Protein AF-A0A1M3C2T5-F1 (afdb_monomer_lite)

Sequence (77 aa):
MGTENLILLLIEAGFYFVFMVGLLHLRHQVGIGVFIAALGVMHFLETYLAAVFYIELPFGVISPGSSVLFSGKLMMR

pLDDT: mean 74.99, std 12.65, range [43.19, 96.06]

Foldseek 3Di:
DPVVVVVVVVVVVVVVVCVVVVCCVCCVVVVCVVVVVVVVVLVCQLVVQQVPDWDQDPVGIDRCSCVVSVVVVVVPD

Radius of gyration: 17.86 Å; chains: 1; bounding box: 48×24×38 Å

Structure (mmCIF, N/CA/C/O backbone):
data_AF-A0A1M3C2T5-F1
#
_entry.id   AF-A0A1M3C2T5-F1
#
loop_
_atom_site.group_PDB
_atom_site.id
_atom_site.type_symbol
_atom_site.label_atom_id
_atom_site.label_alt_id
_atom_site.label_comp_id
_atom_site.label_asym_id
_atom_site.label_entity_id
_atom_site.label_seq_id
_atom_site.pdbx_PDB_ins_code
_atom_site.Cartn_x
_atom_site.Cartn_y
_atom_site.Cartn_z
_atom_site.occupancy
_atom_site.B_iso_or_equiv
_atom_site.auth_seq_id
_atom_site.auth_comp_id
_atom_site.auth_asym_id
_atom_site.auth_atom_id
_atom_site.pdbx_PDB_model_num
ATOM 1 N N . MET A 1 1 ? -20.025 -16.472 -19.762 1.00 57.69 1 MET A N 1
ATOM 2 C CA . MET A 1 1 ? -18.545 -16.388 -19.734 1.00 57.69 1 MET A CA 1
ATOM 3 C C . MET A 1 1 ? -17.968 -14.975 -19.583 1.00 57.69 1 MET A C 1
ATOM 5 O O . MET A 1 1 ? -16.875 -14.884 -19.046 1.00 57.69 1 MET A O 1
ATOM 9 N N . GLY A 1 2 ? -18.627 -13.879 -20.001 1.00 70.81 2 GLY A N 1
ATOM 10 C CA . GLY A 1 2 ? -18.116 -12.509 -19.757 1.00 70.81 2 GLY A CA 1
ATOM 11 C C . GLY A 1 2 ? -18.697 -11.813 -18.517 1.00 70.81 2 GLY A C 1
ATOM 12 O O . GLY A 1 2 ? -17.982 -11.148 -17.776 1.00 70.81 2 GLY A O 1
ATOM 13 N N . TH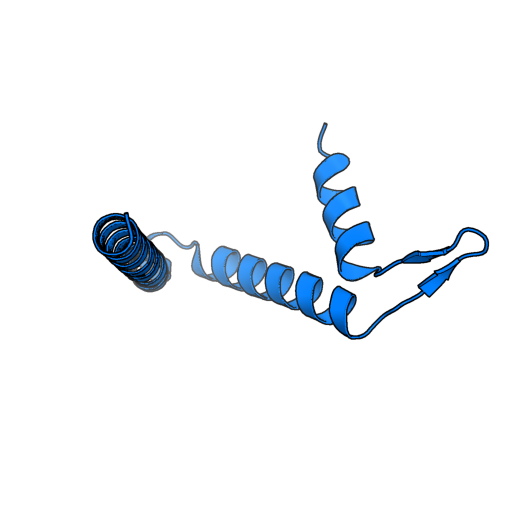R A 1 3 ? -19.993 -11.995 -18.260 1.00 79.12 3 THR A N 1
ATOM 14 C CA . THR A 1 3 ? -20.728 -11.318 -17.178 1.00 79.12 3 THR A CA 1
ATOM 15 C C . THR A 1 3 ? -20.443 -11.895 -15.792 1.00 79.12 3 THR A C 1
ATOM 17 O O . THR A 1 3 ? -20.329 -11.134 -14.840 1.00 79.12 3 THR A O 1
ATOM 20 N N . GLU A 1 4 ? -20.266 -13.211 -15.666 1.00 85.25 4 GLU A N 1
ATOM 21 C CA . GLU A 1 4 ? -19.958 -13.864 -14.381 1.00 85.25 4 GLU A CA 1
ATOM 22 C C . GLU A 1 4 ? -18.601 -13.411 -13.821 1.00 85.25 4 GLU A C 1
ATOM 24 O O . GLU A 1 4 ? -18.509 -13.041 -12.654 1.00 85.25 4 GLU A O 1
ATOM 29 N N . ASN A 1 5 ? -17.570 -13.340 -14.670 1.00 90.50 5 ASN A N 1
ATOM 30 C CA . ASN A 1 5 ? -16.251 -12.832 -14.282 1.00 90.50 5 ASN A CA 1
ATOM 31 C C . ASN A 1 5 ? -16.295 -11.346 -13.915 1.00 90.50 5 ASN A C 1
ATOM 33 O O . ASN A 1 5 ? -15.623 -10.926 -12.979 1.00 90.50 5 ASN A O 1
ATOM 37 N N . LEU A 1 6 ? -17.107 -10.554 -14.622 1.00 90.12 6 LEU A N 1
ATOM 38 C CA . LEU A 1 6 ? -17.294 -9.139 -14.306 1.00 90.12 6 LEU A CA 1
ATOM 39 C C . LEU A 1 6 ? -17.920 -8.958 -12.915 1.00 90.12 6 LEU A C 1
ATOM 41 O O . LEU A 1 6 ? -17.473 -8.117 -12.141 1.00 90.12 6 LEU A O 1
ATOM 45 N N . ILE A 1 7 ? -18.931 -9.766 -12.584 1.00 93.06 7 ILE A N 1
ATOM 46 C CA . ILE A 1 7 ? -19.588 -9.739 -11.272 1.00 93.06 7 ILE A CA 1
ATOM 47 C C . ILE A 1 7 ? -18.609 -10.164 -10.174 1.00 93.06 7 ILE A C 1
ATOM 49 O O . ILE A 1 7 ? -18.523 -9.487 -9.152 1.00 93.06 7 ILE A O 1
ATOM 53 N N . LEU A 1 8 ? -17.838 -11.234 -10.392 1.00 92.94 8 LEU A N 1
ATOM 54 C CA . LEU A 1 8 ? -16.811 -11.678 -9.445 1.00 92.94 8 LEU A CA 1
ATOM 55 C C . LEU A 1 8 ? -15.758 -10.591 -9.202 1.00 92.94 8 LEU A C 1
ATOM 57 O O . LEU A 1 8 ? -15.448 -10.299 -8.051 1.00 92.94 8 LEU A O 1
ATOM 61 N N . LEU A 1 9 ? -15.285 -9.935 -10.263 1.00 92.62 9 LEU A N 1
ATOM 62 C CA . LEU A 1 9 ? -14.302 -8.858 -10.170 1.00 92.62 9 LEU A CA 1
ATOM 63 C C . LEU A 1 9 ? -14.846 -7.641 -9.408 1.00 92.62 9 LEU A C 1
ATOM 65 O O . LEU A 1 9 ? -14.134 -7.051 -8.600 1.00 92.62 9 LEU A O 1
ATOM 69 N N . LEU A 1 10 ? -16.115 -7.279 -9.617 1.00 94.62 10 LEU A N 1
ATOM 70 C CA . LEU A 1 10 ? -16.760 -6.192 -8.873 1.00 94.62 10 LEU A CA 1
ATOM 71 C C . LEU A 1 10 ? -16.940 -6.532 -7.389 1.00 94.62 10 LEU A C 1
ATOM 73 O O . LEU A 1 10 ? -16.731 -5.667 -6.537 1.00 94.62 10 LEU A O 1
ATOM 77 N N . ILE A 1 11 ? -17.300 -7.778 -7.074 1.00 96.06 11 ILE A N 1
ATOM 78 C CA . ILE A 1 11 ? -17.415 -8.251 -5.690 1.00 96.06 11 ILE A CA 1
ATOM 79 C C . ILE A 1 11 ? -16.046 -8.233 -5.011 1.00 96.06 11 ILE A C 1
ATOM 81 O O . ILE A 1 11 ? -15.931 -7.725 -3.899 1.00 96.06 11 ILE A O 1
ATOM 85 N N . GLU A 1 12 ? -15.009 -8.740 -5.675 1.00 93.56 12 GLU A N 1
ATOM 86 C CA . GLU A 1 12 ? -13.647 -8.763 -5.147 1.00 93.56 12 GLU A CA 1
ATOM 87 C C . GLU A 1 12 ? -13.116 -7.345 -4.912 1.00 93.56 12 GLU A C 1
ATOM 89 O O . GLU A 1 12 ? -12.639 -7.038 -3.819 1.00 93.56 12 GLU A O 1
ATOM 94 N N . ALA A 1 13 ? -13.288 -6.449 -5.888 1.00 92.56 13 ALA A N 1
ATOM 95 C CA . ALA A 1 13 ? -12.898 -5.049 -5.763 1.00 92.56 13 ALA A CA 1
ATOM 96 C C . ALA A 1 13 ? -13.637 -4.350 -4.611 1.00 92.56 13 ALA A C 1
ATOM 98 O O . ALA A 1 13 ? -13.015 -3.659 -3.801 1.00 92.56 13 ALA A O 1
ATOM 99 N N . GLY A 1 14 ? -14.955 -4.554 -4.505 1.00 96.06 14 GLY A N 1
ATOM 100 C CA . GLY A 1 14 ? -15.768 -3.991 -3.429 1.00 96.06 14 GLY A CA 1
ATOM 101 C C . GLY A 1 14 ? -15.360 -4.521 -2.055 1.00 96.06 14 GLY A C 1
ATOM 102 O O . GLY A 1 14 ? -15.163 -3.740 -1.124 1.00 96.06 14 GLY A O 1
ATOM 103 N N . PHE A 1 15 ? -15.177 -5.835 -1.933 1.00 95.00 15 PHE A N 1
ATOM 104 C CA . PHE A 1 15 ? -14.750 -6.478 -0.694 1.00 95.00 15 PHE A CA 1
ATOM 105 C C . PHE A 1 15 ? -13.372 -5.981 -0.254 1.00 95.00 15 PHE A C 1
ATOM 107 O O . PHE A 1 15 ? -13.206 -5.558 0.891 1.00 95.00 15 PHE A O 1
ATOM 114 N N . TYR A 1 16 ? -12.402 -5.966 -1.170 1.00 90.69 16 TYR A N 1
ATOM 115 C CA . TYR A 1 16 ? -11.048 -5.494 -0.897 1.00 90.69 16 TYR A CA 1
ATOM 116 C C . TYR A 1 16 ? -11.044 -4.033 -0.438 1.00 90.69 16 TYR A C 1
ATOM 118 O O . TYR A 1 16 ? -10.406 -3.691 0.560 1.00 90.69 16 TYR A O 1
ATOM 126 N N . PHE A 1 17 ? -11.803 -3.176 -1.126 1.00 90.69 17 PHE A N 1
ATOM 127 C CA . PHE A 1 17 ? -11.912 -1.762 -0.787 1.00 90.69 17 PHE A CA 1
ATOM 128 C C . PHE A 1 17 ? -12.503 -1.552 0.610 1.00 90.69 17 PHE A C 1
ATOM 130 O O . PHE A 1 17 ? -11.909 -0.855 1.433 1.00 90.69 17 PHE A O 1
ATOM 137 N N . VAL A 1 18 ?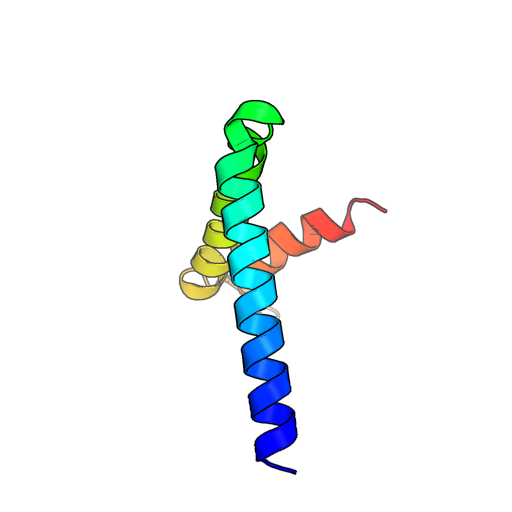 -13.639 -2.188 0.908 1.00 91.81 18 VAL A N 1
ATOM 138 C CA . VAL A 1 18 ? -14.294 -2.078 2.221 1.00 91.81 18 VAL A CA 1
ATOM 139 C C . VAL A 1 18 ? -13.386 -2.607 3.327 1.00 91.81 18 VAL A C 1
ATOM 141 O O . VAL A 1 18 ? -13.280 -1.981 4.380 1.00 91.81 18 VAL A O 1
ATOM 144 N N . PHE A 1 19 ? -12.684 -3.714 3.086 1.00 89.44 19 PHE A N 1
ATOM 145 C CA . PHE A 1 19 ? -11.751 -4.289 4.048 1.00 89.44 19 PHE A CA 1
ATOM 146 C C . PHE A 1 19 ? -10.571 -3.349 4.341 1.00 89.44 19 PHE A C 1
ATOM 148 O O . PHE A 1 19 ? -10.278 -3.067 5.504 1.00 89.44 19 PHE A O 1
ATOM 155 N N . MET A 1 20 ? -9.938 -2.792 3.303 1.00 84.50 20 MET A N 1
ATOM 156 C CA . MET A 1 20 ? -8.846 -1.819 3.441 1.00 84.50 20 MET A CA 1
ATOM 157 C C . MET A 1 20 ? -9.292 -0.543 4.165 1.00 84.50 20 MET A C 1
ATOM 159 O O . MET A 1 20 ? -8.609 -0.076 5.079 1.00 84.50 20 MET A O 1
ATOM 163 N N . VAL A 1 21 ? -10.458 0.007 3.808 1.00 85.75 21 VAL A N 1
ATOM 164 C CA . VAL A 1 21 ? -11.028 1.195 4.466 1.00 85.75 21 VAL A CA 1
ATOM 165 C C . VAL A 1 21 ? -11.395 0.901 5.921 1.00 85.75 21 VAL A C 1
ATOM 167 O O . VAL A 1 21 ? -11.133 1.727 6.797 1.00 85.75 21 VAL A O 1
ATOM 170 N N . GLY A 1 22 ? -11.949 -0.282 6.194 1.00 84.56 22 GLY A N 1
ATOM 171 C CA . GLY A 1 22 ? -12.267 -0.750 7.539 1.00 84.56 22 GLY A CA 1
ATOM 172 C C . GLY A 1 22 ? -11.024 -0.818 8.420 1.00 84.56 22 GLY A C 1
ATOM 173 O O . GLY A 1 22 ? -11.007 -0.221 9.494 1.00 84.56 22 GLY A O 1
ATOM 174 N N . LEU A 1 23 ? -9.948 -1.448 7.939 1.00 80.69 23 LEU A N 1
ATOM 175 C CA . LEU A 1 23 ? -8.663 -1.495 8.643 1.00 80.69 23 LEU A CA 1
ATOM 176 C C . LEU A 1 23 ? -8.065 -0.100 8.867 1.00 80.69 23 LEU A C 1
ATOM 178 O O . LEU A 1 23 ? -7.514 0.171 9.935 1.00 80.69 23 LEU A O 1
ATOM 182 N N . LEU A 1 24 ? -8.208 0.808 7.898 1.00 80.44 24 LEU A N 1
ATOM 183 C CA . LEU A 1 24 ? -7.736 2.185 8.026 1.00 80.44 24 LEU A CA 1
ATOM 184 C C . LEU A 1 24 ? -8.515 2.971 9.090 1.00 80.44 24 LEU A C 1
ATOM 186 O O . LEU A 1 24 ? -7.907 3.732 9.839 1.00 80.44 24 LEU A O 1
ATOM 190 N N . HIS A 1 25 ? -9.832 2.786 9.197 1.00 79.75 25 HIS A N 1
ATOM 191 C CA . HIS A 1 25 ? -10.635 3.403 10.259 1.00 79.75 25 HIS A CA 1
ATOM 192 C C . HIS A 1 25 ? -10.337 2.785 11.628 1.00 79.75 25 HIS A C 1
ATOM 194 O O . HIS A 1 25 ? -10.167 3.500 12.618 1.00 79.75 25 HIS A O 1
ATOM 200 N N . LEU A 1 26 ? -10.197 1.459 11.684 1.00 77.88 26 LEU A N 1
ATOM 201 C CA . LEU A 1 26 ? -9.880 0.738 12.915 1.00 77.88 26 LEU A CA 1
ATOM 202 C C . LEU A 1 26 ? -8.430 0.942 13.376 1.00 77.88 26 LEU A C 1
ATOM 204 O O . LEU A 1 26 ? -8.100 0.581 14.505 1.00 77.88 26 LEU A O 1
ATOM 208 N N . ARG A 1 27 ? -7.573 1.578 12.560 1.00 77.62 27 ARG A N 1
ATOM 209 C CA . ARG A 1 27 ? -6.152 1.821 12.868 1.00 77.62 27 ARG A CA 1
ATOM 210 C C . ARG A 1 27 ? -5.926 2.502 14.217 1.00 77.62 27 ARG A C 1
ATOM 212 O O . ARG A 1 27 ? -4.900 2.261 14.846 1.00 77.62 27 ARG A O 1
ATOM 219 N N . HIS A 1 28 ? -6.859 3.363 14.634 1.00 66.44 28 HIS A N 1
ATOM 220 C CA . HIS A 1 28 ? -6.755 4.107 15.889 1.00 66.44 28 HIS A CA 1
ATOM 221 C C . HIS A 1 28 ? -7.175 3.259 17.096 1.00 66.44 28 HIS A C 1
ATOM 223 O O . HIS A 1 28 ? -6.622 3.429 18.173 1.00 66.44 28 HIS A O 1
ATOM 229 N N . GLN A 1 29 ? -8.105 2.316 16.912 1.00 70.62 29 GLN A N 1
ATOM 230 C CA . GLN A 1 29 ? -8.549 1.422 17.986 1.00 70.62 29 GLN A CA 1
ATOM 231 C C . GLN A 1 29 ? -7.608 0.230 18.187 1.00 70.62 29 GLN A C 1
ATOM 233 O O . GLN A 1 29 ? -7.363 -0.179 19.314 1.00 70.62 29 GLN A O 1
ATOM 238 N N . VAL A 1 30 ? -7.053 -0.314 17.102 1.00 70.50 30 VAL A N 1
ATOM 239 C CA . VAL A 1 30 ? -6.184 -1.505 17.143 1.00 70.50 30 VAL A CA 1
ATOM 240 C C . VAL A 1 30 ? -4.705 -1.124 17.347 1.00 70.50 30 VAL A C 1
ATOM 242 O O . VAL A 1 30 ? -3.863 -1.983 17.576 1.00 70.50 30 VAL A O 1
ATOM 245 N N . GLY A 1 31 ? -4.350 0.165 17.256 1.00 73.25 31 GLY A N 1
ATOM 246 C CA . GLY A 1 31 ? -2.966 0.642 17.414 1.00 73.25 31 GLY A CA 1
ATOM 247 C C . GLY A 1 31 ? -2.028 0.290 16.247 1.00 73.25 31 GLY A C 1
ATOM 248 O O . GLY A 1 31 ? -0.850 0.630 16.267 1.00 73.25 31 GLY A O 1
ATOM 249 N N . ILE A 1 32 ? -2.544 -0.338 15.186 1.00 76.25 32 ILE A N 1
ATOM 250 C CA . ILE A 1 32 ? -1.787 -0.774 13.997 1.00 76.25 32 ILE A CA 1
ATOM 251 C C . ILE A 1 32 ? -1.531 0.348 12.985 1.00 76.25 32 ILE A C 1
ATOM 253 O O . ILE A 1 32 ? -1.014 0.085 11.904 1.00 76.25 32 ILE A O 1
ATOM 257 N N . GLY A 1 33 ? -1.877 1.601 13.293 1.00 75.06 33 GLY A N 1
ATOM 258 C CA . GLY A 1 33 ? -1.677 2.726 12.373 1.00 75.06 33 GLY A CA 1
ATOM 259 C C . GLY A 1 33 ? -0.230 2.874 11.898 1.00 75.06 33 GLY A C 1
ATOM 260 O O . GLY A 1 33 ? -0.000 3.081 10.708 1.00 75.06 33 GLY A O 1
ATOM 261 N N . VAL A 1 34 ? 0.740 2.683 12.799 1.00 76.75 34 VAL A N 1
ATOM 262 C CA . VAL A 1 34 ? 2.174 2.694 12.459 1.00 76.75 34 VAL A CA 1
ATOM 263 C C . VAL A 1 34 ? 2.544 1.501 11.577 1.00 76.75 34 VAL A C 1
ATOM 265 O O . VAL A 1 34 ? 3.294 1.657 10.619 1.00 76.75 34 VAL A O 1
ATOM 268 N N . PHE A 1 35 ? 1.980 0.324 11.849 1.00 79.88 35 PHE A N 1
ATOM 269 C CA . PHE A 1 35 ? 2.225 -0.880 11.059 1.00 79.88 35 PHE A CA 1
ATOM 270 C C . PHE A 1 35 ? 1.670 -0.754 9.634 1.00 79.88 35 PHE A C 1
ATOM 272 O O . PHE A 1 35 ? 2.378 -1.042 8.675 1.00 79.88 35 PHE A O 1
ATOM 279 N N . ILE A 1 36 ? 0.445 -0.243 9.476 1.00 80.25 36 ILE A N 1
ATOM 280 C CA . ILE A 1 36 ? -0.158 0.032 8.163 1.00 80.25 36 ILE A CA 1
ATOM 281 C C . ILE A 1 36 ? 0.668 1.076 7.398 1.00 80.25 36 ILE A C 1
ATOM 283 O O . ILE A 1 36 ? 0.909 0.905 6.205 1.00 80.25 36 ILE A O 1
ATOM 287 N N . ALA A 1 37 ? 1.150 2.128 8.069 1.00 80.12 37 ALA A N 1
ATOM 288 C CA . ALA A 1 37 ? 2.027 3.119 7.447 1.00 80.12 37 ALA A CA 1
ATOM 289 C C . ALA A 1 37 ? 3.362 2.500 6.991 1.00 80.12 37 ALA A C 1
ATOM 291 O O . ALA A 1 37 ? 3.785 2.732 5.861 1.00 80.12 37 ALA A O 1
ATOM 292 N N . ALA A 1 38 ? 3.990 1.667 7.825 1.00 81.50 38 ALA A N 1
ATOM 293 C CA . ALA A 1 38 ? 5.224 0.964 7.482 1.00 81.50 38 ALA A CA 1
ATOM 294 C C . ALA A 1 38 ? 5.031 -0.014 6.310 1.00 81.50 38 ALA A C 1
ATOM 296 O O . ALA A 1 38 ? 5.855 -0.044 5.399 1.00 81.50 38 ALA A O 1
ATOM 297 N N . LEU A 1 39 ? 3.921 -0.761 6.285 1.00 82.81 39 LEU A N 1
ATOM 298 C CA . LEU A 1 39 ? 3.562 -1.626 5.158 1.00 82.81 39 LEU A CA 1
ATOM 299 C C . LEU A 1 39 ? 3.342 -0.828 3.868 1.00 82.81 39 LEU A C 1
ATOM 301 O O . LEU A 1 39 ? 3.831 -1.232 2.816 1.00 82.81 39 LEU A O 1
ATOM 305 N 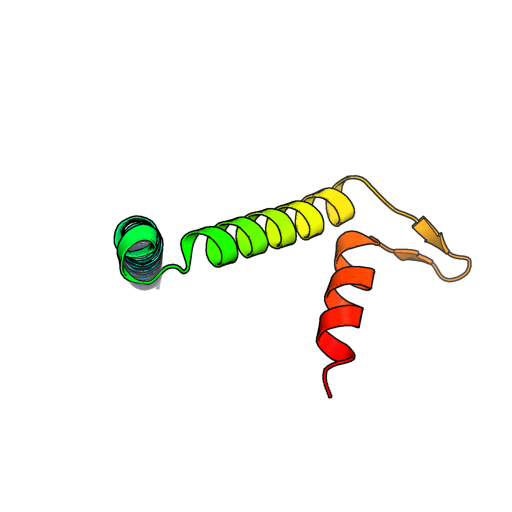N . GLY A 1 40 ? 2.654 0.315 3.945 1.00 81.69 40 GLY A N 1
ATOM 306 C CA . GLY A 1 40 ? 2.449 1.201 2.799 1.00 81.69 40 GLY A CA 1
ATOM 307 C C . GLY A 1 40 ? 3.767 1.731 2.230 1.00 81.69 40 GLY A C 1
ATOM 308 O O . GLY A 1 40 ? 3.975 1.690 1.019 1.00 81.69 40 GLY A O 1
ATOM 309 N N . VAL A 1 41 ? 4.687 2.159 3.101 1.00 82.06 41 VAL A N 1
ATOM 310 C CA . VAL A 1 41 ? 6.028 2.608 2.696 1.00 82.06 41 VAL A CA 1
ATOM 311 C C . VAL A 1 41 ? 6.829 1.463 2.079 1.00 82.06 41 VAL A C 1
ATOM 313 O O . VAL A 1 41 ? 7.421 1.659 1.026 1.00 82.06 41 VAL A O 1
ATOM 316 N N . MET A 1 42 ? 6.817 0.267 2.673 1.00 83.06 42 MET A N 1
ATOM 317 C CA . MET A 1 42 ? 7.514 -0.907 2.128 1.00 83.06 42 MET A CA 1
ATOM 318 C C . MET A 1 42 ? 6.997 -1.290 0.738 1.00 83.06 42 MET A C 1
ATOM 320 O O . MET A 1 42 ? 7.794 -1.531 -0.166 1.00 83.06 42 MET A O 1
ATOM 324 N N . HIS A 1 43 ? 5.677 -1.294 0.547 1.00 81.75 43 HIS A N 1
ATOM 325 C CA . HIS A 1 43 ? 5.060 -1.596 -0.744 1.00 81.75 43 HIS A CA 1
ATOM 326 C C . HIS A 1 43 ? 5.395 -0.541 -1.810 1.00 81.75 43 HIS A C 1
ATOM 328 O O . HIS A 1 43 ? 5.724 -0.868 -2.954 1.00 81.75 43 HIS A O 1
ATOM 334 N N . PHE A 1 44 ? 5.361 0.738 -1.432 1.00 81.62 44 PHE A N 1
ATOM 335 C CA . PHE A 1 44 ? 5.770 1.821 -2.319 1.00 81.62 44 PHE A CA 1
ATOM 336 C C . PHE A 1 44 ? 7.256 1.723 -2.684 1.00 81.62 44 PHE A C 1
ATOM 338 O O . PHE A 1 44 ? 7.618 1.890 -3.841 1.00 81.62 44 PHE A O 1
ATOM 345 N N . LEU A 1 45 ? 8.119 1.407 -1.720 1.00 79.62 45 LEU A N 1
ATOM 346 C CA . LEU A 1 45 ? 9.558 1.289 -1.940 1.00 79.62 45 LEU A CA 1
ATOM 347 C C . LEU A 1 45 ? 9.882 0.117 -2.877 1.00 79.62 45 LEU A C 1
ATOM 349 O O . LEU A 1 45 ? 10.708 0.274 -3.770 1.00 79.62 45 LEU A O 1
ATOM 353 N N . GLU A 1 46 ? 9.187 -1.014 -2.740 1.00 79.44 46 GLU A N 1
ATOM 354 C CA . GLU A 1 46 ? 9.308 -2.165 -3.645 1.00 79.44 46 GLU A CA 1
ATOM 355 C C . GLU A 1 46 ? 9.016 -1.782 -5.098 1.00 79.44 46 GLU A C 1
ATOM 357 O O . GLU A 1 46 ? 9.845 -2.004 -5.983 1.00 79.44 46 GLU A O 1
ATOM 362 N N . THR A 1 47 ? 7.861 -1.158 -5.332 1.00 81.00 47 THR A N 1
ATOM 363 C CA . THR A 1 47 ? 7.409 -0.768 -6.674 1.00 81.00 47 THR A CA 1
ATOM 364 C C . THR A 1 47 ? 8.245 0.372 -7.258 1.00 81.00 47 THR A C 1
ATOM 366 O O . THR A 1 47 ? 8.616 0.319 -8.430 1.00 81.00 47 THR A O 1
ATOM 369 N N . TYR A 1 48 ? 8.618 1.364 -6.446 1.00 78.94 48 TYR A N 1
ATOM 370 C CA . TYR A 1 48 ? 9.479 2.477 -6.852 1.00 78.94 48 TYR A CA 1
ATOM 371 C C . TYR A 1 48 ? 10.887 2.007 -7.222 1.00 78.94 48 TYR A C 1
ATOM 373 O O . TYR A 1 48 ? 11.400 2.349 -8.287 1.00 78.94 48 TYR A O 1
ATOM 381 N N . LEU A 1 49 ? 11.513 1.190 -6.371 1.00 71.88 49 LEU A N 1
ATOM 382 C CA . LEU A 1 49 ? 12.869 0.700 -6.608 1.00 71.88 49 LEU A CA 1
ATOM 383 C C . LEU A 1 49 ? 12.904 -0.275 -7.793 1.00 71.88 49 LEU A C 1
ATOM 385 O O . LEU A 1 49 ? 13.893 -0.294 -8.516 1.00 71.88 49 LEU A O 1
ATOM 389 N N . ALA A 1 50 ? 11.825 -1.028 -8.036 1.00 74.75 50 ALA A N 1
ATOM 390 C CA . ALA A 1 50 ? 11.702 -1.874 -9.220 1.00 74.75 50 ALA A CA 1
ATOM 391 C C . ALA A 1 50 ? 11.484 -1.087 -10.524 1.00 74.75 50 ALA A C 1
ATOM 393 O O . ALA A 1 50 ? 11.900 -1.535 -11.590 1.00 74.75 50 ALA A O 1
ATOM 394 N N . ALA A 1 51 ? 10.839 0.080 -10.455 1.00 71.31 51 ALA A N 1
ATOM 395 C CA . ALA A 1 51 ? 10.570 0.911 -11.626 1.00 71.31 51 ALA A CA 1
ATOM 396 C C . 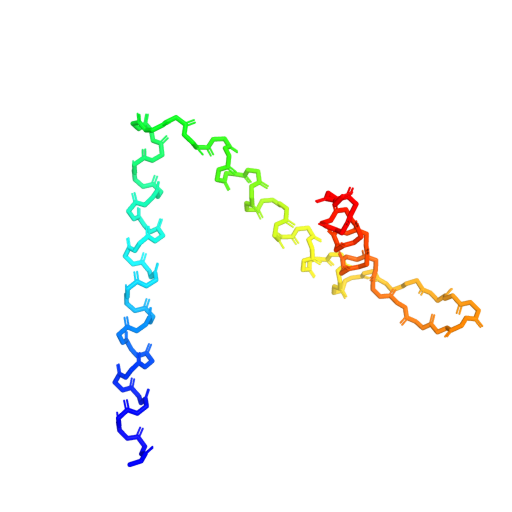ALA A 1 51 ? 11.741 1.833 -11.997 1.00 71.31 51 ALA A C 1
ATOM 398 O O . ALA A 1 51 ? 11.969 2.081 -13.179 1.00 71.31 51 ALA A O 1
ATOM 399 N N . VAL A 1 52 ? 12.463 2.362 -11.005 1.00 64.88 52 VAL A N 1
ATOM 400 C CA . VAL A 1 52 ? 13.458 3.430 -11.214 1.00 64.88 52 VAL A CA 1
ATOM 401 C C . VAL A 1 52 ? 14.890 2.908 -11.235 1.00 64.88 52 VAL A C 1
ATOM 403 O O . VAL A 1 52 ? 15.726 3.455 -11.951 1.00 64.88 52 VAL A O 1
ATOM 406 N N . PHE A 1 53 ? 15.196 1.857 -10.474 1.00 62.78 53 PHE A N 1
ATOM 407 C CA . PHE A 1 53 ? 16.560 1.357 -10.358 1.00 62.78 53 PHE A CA 1
ATOM 408 C C . PHE A 1 53 ? 16.701 0.016 -11.066 1.00 62.78 53 PHE A C 1
ATOM 410 O O . PHE A 1 53 ? 16.042 -0.962 -10.730 1.00 62.78 53 PHE A O 1
ATOM 417 N N . TYR A 1 54 ? 17.616 -0.028 -12.027 1.00 63.16 54 TYR A N 1
ATOM 418 C CA . TYR A 1 54 ? 18.068 -1.250 -12.674 1.00 63.16 54 TYR A CA 1
ATOM 419 C C . TYR A 1 54 ? 19.574 -1.326 -12.485 1.00 63.16 54 TYR A C 1
ATOM 421 O O . TYR A 1 54 ? 20.295 -0.400 -12.854 1.00 63.16 54 TYR A O 1
ATOM 429 N N . ILE A 1 55 ? 20.040 -2.401 -11.850 1.00 63.59 55 ILE A N 1
ATOM 430 C CA . ILE A 1 55 ? 21.471 -2.658 -11.702 1.00 63.59 55 ILE A CA 1
ATOM 431 C C . ILE A 1 55 ? 21.844 -3.689 -12.761 1.00 63.59 55 ILE A C 1
ATOM 433 O O . ILE A 1 55 ? 21.302 -4.798 -12.784 1.00 63.59 55 ILE A O 1
ATOM 437 N N . GLU A 1 56 ? 22.756 -3.307 -13.651 1.00 60.47 56 GLU A N 1
ATOM 438 C CA . GLU A 1 56 ? 23.362 -4.227 -14.607 1.00 60.47 56 GLU A CA 1
ATOM 439 C C . GLU A 1 56 ? 24.413 -5.063 -13.870 1.00 60.47 56 GLU A C 1
ATOM 441 O O . GLU A 1 56 ? 25.430 -4.551 -13.402 1.00 60.47 56 GLU A O 1
ATOM 446 N N . LEU A 1 57 ? 24.146 -6.356 -13.714 1.00 64.62 57 LEU A N 1
ATOM 447 C CA . LEU A 1 57 ? 25.104 -7.323 -13.193 1.00 64.62 57 LEU A CA 1
ATOM 448 C C . LEU A 1 57 ? 25.759 -8.057 -14.370 1.00 64.62 57 LEU A C 1
ATOM 450 O O . LEU A 1 57 ? 25.141 -8.188 -15.428 1.00 64.62 57 LEU A O 1
ATOM 454 N N . PRO A 1 58 ? 26.966 -8.628 -14.196 1.00 62.97 58 PRO A N 1
ATOM 455 C CA . PRO A 1 58 ? 27.648 -9.395 -15.247 1.00 62.97 58 PRO A CA 1
ATOM 456 C C . PRO A 1 58 ? 26.867 -10.633 -15.742 1.00 62.97 58 PRO A C 1
ATOM 458 O O . PRO A 1 58 ? 27.298 -11.292 -16.683 1.00 62.97 58 PRO A O 1
ATOM 461 N N . PHE A 1 59 ? 25.714 -10.940 -15.136 1.00 65.19 59 PHE A N 1
ATOM 462 C CA . PHE A 1 59 ? 24.818 -12.049 -15.472 1.00 65.19 59 PHE A CA 1
ATOM 463 C C . PHE A 1 59 ? 23.415 -11.588 -15.938 1.00 65.19 59 PHE A C 1
ATOM 465 O O . PHE A 1 59 ? 22.562 -12.439 -16.180 1.00 65.19 59 PHE A O 1
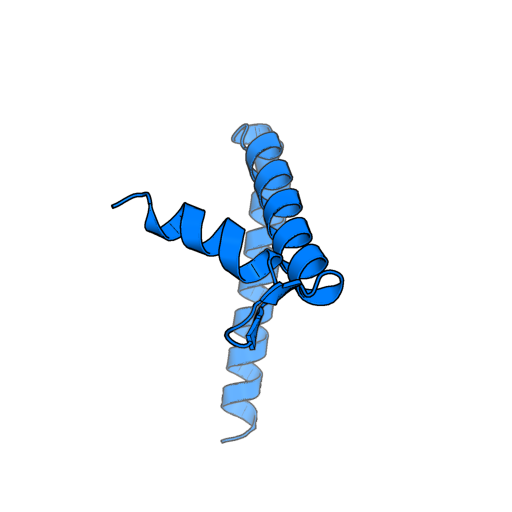ATOM 472 N N . GLY A 1 60 ? 23.148 -10.276 -16.047 1.00 65.81 60 GLY A N 1
ATOM 473 C CA . GLY A 1 60 ? 21.861 -9.718 -16.498 1.00 65.81 60 GLY A CA 1
ATOM 474 C C . GLY A 1 60 ? 21.407 -8.453 -15.751 1.00 65.81 60 GLY A C 1
ATOM 475 O O . GLY A 1 60 ? 22.008 -8.051 -14.755 1.00 65.81 60 GLY A O 1
ATOM 476 N N . VAL A 1 61 ? 20.324 -7.826 -16.226 1.00 63.34 61 VAL A N 1
ATOM 477 C CA . VAL A 1 61 ? 19.700 -6.657 -15.577 1.00 63.34 61 VAL A CA 1
ATOM 478 C C . VAL A 1 61 ? 18.682 -7.106 -14.535 1.00 63.34 61 VAL A C 1
ATOM 480 O O . VAL A 1 61 ? 17.771 -7.878 -14.833 1.00 63.34 61 VAL A O 1
ATOM 483 N N . ILE A 1 62 ? 18.840 -6.645 -13.296 1.00 65.94 62 ILE A N 1
ATOM 484 C CA . ILE A 1 62 ? 17.952 -7.005 -12.188 1.00 65.94 62 ILE A CA 1
ATOM 485 C C . ILE A 1 62 ? 17.413 -5.729 -11.543 1.00 65.94 62 ILE A C 1
ATOM 487 O O . ILE A 1 62 ? 18.162 -4.789 -11.269 1.00 65.94 62 ILE A O 1
ATOM 491 N N . SER A 1 63 ? 16.104 -5.714 -11.267 1.00 64.06 63 SER A N 1
ATOM 492 C CA . SER A 1 63 ? 15.489 -4.674 -10.441 1.00 64.06 63 SER A CA 1
ATOM 493 C C . SER A 1 63 ? 15.829 -4.948 -8.959 1.00 64.06 63 SER A C 1
ATOM 495 O O . SER A 1 63 ? 15.503 -6.026 -8.432 1.00 64.06 63 SER A O 1
ATOM 497 N N . PRO A 1 64 ? 16.498 -4.021 -8.250 1.00 63.69 64 PRO A N 1
ATOM 498 C CA . PRO A 1 64 ? 16.853 -4.192 -6.844 1.00 63.69 64 PRO A CA 1
ATOM 499 C C . PRO A 1 64 ? 15.621 -4.193 -5.938 1.00 63.69 64 PRO A C 1
ATOM 501 O O . PRO A 1 64 ? 15.634 -4.869 -4.912 1.00 63.69 64 PRO A O 1
ATOM 504 N N . GLY A 1 65 ? 14.553 -3.482 -6.330 1.00 63.25 65 GLY A N 1
ATOM 505 C CA . GLY A 1 65 ? 13.289 -3.400 -5.586 1.00 63.25 65 GLY A CA 1
ATOM 506 C C . GLY A 1 65 ? 12.682 -4.759 -5.328 1.00 63.25 65 GLY A C 1
ATOM 507 O O . GLY A 1 65 ? 12.479 -5.142 -4.179 1.00 63.25 65 GLY A O 1
ATOM 508 N N . SER A 1 66 ? 12.502 -5.527 -6.397 1.00 62.62 66 SER A N 1
ATOM 509 C CA . SER A 1 66 ? 12.033 -6.901 -6.292 1.00 62.62 66 SER A CA 1
ATOM 510 C C . SER A 1 66 ? 13.060 -7.812 -5.619 1.00 62.62 66 SER A C 1
ATOM 512 O O . SER A 1 66 ? 12.669 -8.698 -4.885 1.00 62.62 66 SER A O 1
ATOM 514 N N . SER A 1 67 ? 14.368 -7.627 -5.808 1.00 64.50 67 SER A N 1
ATOM 515 C CA . SER A 1 67 ? 15.362 -8.635 -5.382 1.00 64.50 67 SER A CA 1
ATOM 516 C C . SER A 1 67 ? 15.796 -8.523 -3.916 1.00 64.50 67 SER A C 1
ATOM 518 O O . SER A 1 67 ? 15.961 -9.543 -3.245 1.00 64.50 67 SER A O 1
ATOM 520 N N . VAL A 1 68 ? 15.950 -7.301 -3.396 1.00 64.31 68 VAL A N 1
ATOM 521 C CA . VAL A 1 68 ? 16.387 -7.039 -2.012 1.00 64.31 68 VAL A CA 1
ATOM 522 C C . VAL A 1 68 ? 15.236 -7.264 -1.031 1.00 64.31 68 VAL A C 1
ATOM 524 O O . VAL A 1 68 ? 15.401 -7.968 -0.033 1.00 64.31 68 VAL A O 1
ATOM 527 N N . LEU A 1 69 ? 14.045 -6.740 -1.336 1.00 62.97 69 LEU A N 1
ATOM 528 C CA . LEU A 1 69 ? 12.865 -6.909 -0.481 1.00 62.97 69 LEU A CA 1
ATOM 529 C C . LEU A 1 69 ? 12.300 -8.338 -0.543 1.00 62.97 69 LEU A C 1
ATOM 531 O O . LEU A 1 69 ? 11.789 -8.836 0.461 1.00 62.97 69 LEU A O 1
ATOM 535 N N . PHE A 1 70 ? 12.444 -9.041 -1.673 1.00 60.94 70 PHE A N 1
ATOM 536 C CA . PHE A 1 70 ? 12.063 -10.455 -1.774 1.00 60.94 70 PHE A CA 1
ATOM 537 C C . PHE A 1 70 ? 13.086 -11.394 -1.119 1.00 60.94 70 PHE A C 1
ATOM 539 O O . PHE A 1 70 ? 12.676 -12.324 -0.428 1.00 60.94 70 PHE A O 1
ATOM 546 N N . SER A 1 71 ? 14.396 -11.123 -1.222 1.00 61.75 71 SER A N 1
ATOM 547 C CA . SER A 1 71 ? 15.419 -11.872 -0.462 1.00 61.75 71 SER A CA 1
ATOM 548 C C . SER A 1 71 ? 15.223 -11.752 1.049 1.00 61.75 71 SER A C 1
ATOM 550 O O . SER A 1 71 ? 15.316 -12.752 1.758 1.00 61.75 71 SER A O 1
ATOM 552 N N . GLY A 1 72 ? 14.858 -10.564 1.548 1.00 58.12 72 GLY A N 1
ATOM 553 C CA . GLY A 1 72 ? 14.512 -10.375 2.961 1.00 58.12 72 GLY A CA 1
ATOM 554 C C . GLY A 1 72 ? 13.308 -11.214 3.415 1.00 58.12 72 GLY A C 1
ATOM 555 O O . GLY A 1 72 ? 13.280 -11.686 4.548 1.00 58.12 72 GLY A O 1
ATOM 556 N N . LYS A 1 73 ? 12.347 -11.471 2.516 1.00 52.88 73 LYS A N 1
ATOM 557 C CA . LYS A 1 73 ? 11.178 -12.340 2.751 1.00 52.88 73 LYS A CA 1
ATOM 558 C C . LYS A 1 73 ? 11.547 -13.837 2.771 1.00 52.88 73 LYS A C 1
ATOM 560 O O . LYS A 1 73 ? 10.871 -14.614 3.436 1.00 52.88 73 LYS A O 1
ATOM 565 N N . LEU A 1 74 ? 12.615 -14.237 2.070 1.00 53.06 74 LEU A N 1
ATOM 566 C CA . LEU A 1 74 ? 13.114 -15.622 2.004 1.00 53.06 74 LEU A CA 1
ATOM 567 C C . LEU A 1 74 ? 14.068 -15.997 3.151 1.00 53.06 74 LEU A C 1
ATOM 569 O O . LEU A 1 74 ? 14.145 -17.171 3.497 1.00 53.06 74 LEU A O 1
ATOM 573 N N . MET A 1 75 ? 14.766 -15.029 3.759 1.00 50.50 75 MET A N 1
ATOM 574 C CA . MET A 1 75 ? 15.660 -15.261 4.911 1.00 50.50 75 MET A CA 1
ATOM 575 C C . MET A 1 75 ? 14.923 -15.593 6.219 1.00 50.50 75 MET A C 1
ATOM 577 O O . MET A 1 75 ? 15.561 -15.924 7.213 1.00 50.50 75 MET A O 1
ATOM 581 N N . MET A 1 76 ? 13.591 -15.519 6.233 1.00 51.66 76 MET A N 1
ATOM 582 C CA . MET A 1 76 ? 12.749 -15.899 7.369 1.00 51.66 76 MET A CA 1
ATOM 583 C C . MET A 1 76 ? 12.317 -17.371 7.256 1.00 51.66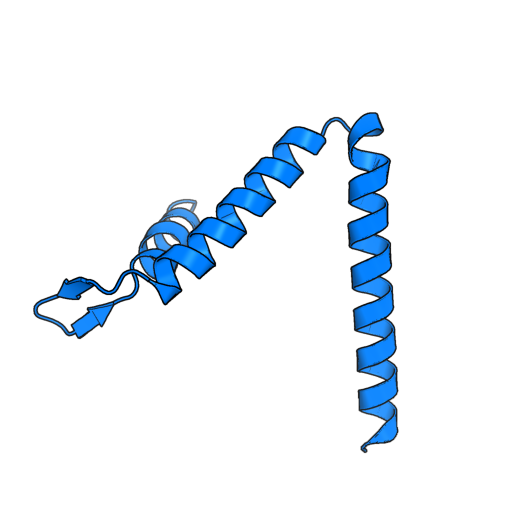 76 MET A C 1
ATOM 585 O O . MET A 1 76 ? 11.129 -17.692 7.319 1.00 51.66 76 MET A O 1
ATOM 589 N N . ARG A 1 77 ? 13.285 -18.261 7.021 1.00 43.19 77 ARG A N 1
ATOM 590 C CA . ARG A 1 77 ? 13.091 -19.711 7.019 1.00 43.19 77 ARG A CA 1
ATOM 591 C C . ARG A 1 77 ? 14.113 -20.390 7.916 1.00 43.19 77 ARG A C 1
ATOM 593 O O . ARG A 1 77 ? 15.278 -19.940 7.905 1.00 43.19 77 ARG A O 1
#

Secondary structure (DSSP, 8-state):
--HHHHHHHHHHHHHHHHHHHHHHHHHHHHSTHHHHHHHHHHHHHHHHHHHH--EEETTEEE-HHHHHHHHHHHS--